Protein AF-A0A146LMA5-F1 (afdb_monomer_lite)

pLDDT: mean 70.15, std 22.91, range [33.09, 98.38]

Structure (mmCIF, N/CA/C/O backbone):
data_AF-A0A146LMA5-F1
#
_entry.id   AF-A0A146LMA5-F1
#
loop_
_atom_site.group_PDB
_atom_site.id
_atom_site.type_symbol
_atom_site.label_atom_id
_atom_site.label_alt_id
_atom_site.label_comp_id
_atom_site.label_asym_id
_atom_site.label_entity_id
_atom_site.label_seq_id
_atom_site.pdbx_PDB_ins_code
_atom_site.Cartn_x
_atom_site.Cartn_y
_atom_site.Cartn_z
_atom_site.occupancy
_atom_site.B_iso_or_equiv
_atom_site.auth_seq_id
_atom_site.auth_comp_id
_atom_site.auth_asym_id
_atom_site.auth_atom_id
_atom_site.pdbx_PDB_model_num
ATOM 1 N N . ILE A 1 1 ? -2.462 -5.795 5.693 1.00 95.38 1 ILE A N 1
ATOM 2 C CA . ILE A 1 1 ? -1.693 -5.457 4.467 1.00 95.38 1 ILE A CA 1
ATOM 3 C C . ILE A 1 1 ? -0.256 -5.106 4.846 1.00 95.38 1 ILE A C 1
ATOM 5 O O . ILE A 1 1 ? 0.656 -5.740 4.324 1.00 95.38 1 ILE A O 1
ATOM 9 N N . TYR A 1 2 ? -0.063 -4.186 5.798 1.00 96.75 2 TYR A N 1
ATOM 10 C CA . TYR A 1 2 ? 1.213 -3.943 6.482 1.00 96.75 2 TYR A CA 1
ATOM 11 C C . TYR A 1 2 ? 1.016 -3.966 7.992 1.00 96.75 2 TYR A C 1
ATOM 13 O O . TYR A 1 2 ? -0.061 -3.624 8.481 1.00 96.75 2 TYR A O 1
ATOM 21 N N . GLU A 1 3 ? 2.067 -4.330 8.711 1.00 95.31 3 GLU A N 1
ATOM 22 C CA . GLU A 1 3 ? 2.132 -4.243 10.163 1.00 95.31 3 GLU A CA 1
ATOM 23 C C . GLU A 1 3 ? 3.286 -3.319 10.550 1.00 95.31 3 GLU A C 1
ATOM 25 O O . GLU A 1 3 ? 4.387 -3.439 10.010 1.00 95.31 3 GLU A O 1
ATOM 30 N N . GLN A 1 4 ? 3.019 -2.400 11.478 1.00 94.00 4 GLN A N 1
ATOM 31 C CA . GLN A 1 4 ? 4.002 -1.427 11.943 1.00 94.00 4 GLN A CA 1
ATOM 32 C C . GLN A 1 4 ? 5.202 -2.139 12.577 1.00 94.00 4 GLN A C 1
ATOM 34 O O . GLN A 1 4 ? 5.040 -3.075 13.361 1.00 94.00 4 GLN A O 1
ATOM 39 N N . GLY A 1 5 ? 6.412 -1.697 12.233 1.00 91.88 5 GLY A N 1
ATOM 40 C CA . GLY A 1 5 ? 7.652 -2.250 12.775 1.00 91.88 5 GLY A CA 1
ATOM 41 C C . GLY A 1 5 ? 8.026 -3.631 12.231 1.00 91.88 5 GLY A C 1
ATOM 42 O O . GLY A 1 5 ? 9.053 -4.174 12.637 1.00 91.88 5 GLY A O 1
ATOM 43 N N . LYS A 1 6 ? 7.242 -4.208 11.305 1.00 94.19 6 LYS A N 1
ATOM 44 C CA . LYS A 1 6 ? 7.571 -5.496 10.686 1.00 94.19 6 LYS A CA 1
ATOM 45 C C . LYS A 1 6 ? 8.271 -5.315 9.337 1.00 94.19 6 LYS A C 1
ATOM 47 O O . LYS A 1 6 ? 7.746 -4.610 8.480 1.00 94.19 6 LYS A O 1
ATOM 52 N N . PRO A 1 7 ? 9.413 -5.981 9.104 1.00 92.56 7 PRO A N 1
ATOM 53 C CA . PRO A 1 7 ? 10.121 -5.907 7.832 1.00 92.56 7 PRO A CA 1
ATOM 54 C C . PRO A 1 7 ? 9.271 -6.413 6.658 1.00 92.56 7 PRO A C 1
ATOM 56 O O . PRO A 1 7 ? 8.645 -7.470 6.744 1.00 92.56 7 PRO A O 1
ATOM 59 N N . VAL A 1 8 ? 9.296 -5.683 5.542 1.00 92.88 8 VAL A N 1
ATOM 60 C CA . VAL A 1 8 ? 8.574 -6.004 4.303 1.00 92.88 8 VAL A CA 1
ATOM 61 C C . VAL A 1 8 ? 9.418 -5.713 3.059 1.00 92.88 8 VAL A C 1
ATOM 63 O O . VAL A 1 8 ? 10.261 -4.815 3.025 1.00 92.88 8 VAL A O 1
ATOM 66 N N . ASP A 1 9 ? 9.169 -6.482 2.001 1.00 91.81 9 ASP A N 1
ATOM 67 C CA . ASP A 1 9 ? 9.900 -6.439 0.730 1.00 91.81 9 ASP A CA 1
ATOM 68 C C . ASP A 1 9 ? 8.980 -6.191 -0.473 1.00 91.81 9 ASP A C 1
ATOM 70 O O . ASP A 1 9 ? 9.305 -6.562 -1.600 1.00 91.81 9 ASP A O 1
ATOM 74 N N . TYR A 1 10 ? 7.805 -5.607 -0.252 1.00 93.19 10 TYR A N 1
ATOM 75 C CA . TYR A 1 10 ? 6.794 -5.436 -1.285 1.00 93.19 10 TYR A CA 1
ATOM 76 C C . TYR A 1 10 ? 6.113 -4.073 -1.217 1.00 93.19 10 TYR A C 1
ATOM 78 O O . TYR A 1 10 ? 5.983 -3.475 -0.150 1.00 93.19 10 TYR A O 1
ATOM 86 N N . PHE A 1 11 ? 5.645 -3.637 -2.378 1.00 94.06 11 PHE A N 1
ATOM 87 C CA . PHE A 1 11 ? 4.770 -2.499 -2.615 1.00 94.06 11 PHE A CA 1
ATOM 88 C C . PHE A 1 11 ? 3.321 -2.971 -2.748 1.00 94.06 11 PHE A C 1
ATOM 90 O O . PHE A 1 11 ? 3.074 -4.086 -3.228 1.00 94.06 11 PHE A O 1
ATOM 97 N N . VAL A 1 12 ? 2.372 -2.123 -2.353 1.00 96.44 12 VAL A N 1
ATOM 98 C CA . VAL A 1 12 ? 0.937 -2.358 -2.542 1.00 96.44 12 VAL A CA 1
ATOM 99 C C . VAL A 1 12 ? 0.260 -1.132 -3.137 1.00 96.44 12 VAL A C 1
ATOM 101 O O . VAL A 1 12 ? 0.494 -0.022 -2.671 1.00 96.44 12 VAL A O 1
ATOM 104 N N . LEU A 1 13 ? -0.632 -1.361 -4.099 1.00 96.62 13 LEU A N 1
ATOM 105 C CA . LEU A 1 13 ? -1.594 -0.390 -4.619 1.00 96.62 13 LEU A CA 1
ATOM 106 C C . LEU A 1 13 ? -3.009 -0.918 -4.368 1.00 96.62 13 LEU A C 1
ATOM 108 O O . LEU A 1 13 ? -3.331 -2.035 -4.776 1.00 96.62 13 LEU A O 1
ATOM 112 N N . ILE A 1 14 ? -3.854 -0.130 -3.712 1.00 97.25 14 ILE A N 1
ATOM 113 C CA . ILE A 1 14 ? -5.266 -0.463 -3.509 1.00 97.25 14 ILE A CA 1
ATOM 114 C C . ILE A 1 14 ? -6.011 -0.259 -4.831 1.00 97.25 14 ILE A C 1
ATOM 116 O O . ILE A 1 14 ? -5.898 0.798 -5.443 1.00 97.25 14 ILE A O 1
ATOM 120 N N . LEU A 1 15 ? -6.761 -1.262 -5.285 1.00 96.56 15 LEU A N 1
ATOM 121 C CA . LEU A 1 15 ? -7.561 -1.207 -6.516 1.00 96.56 15 LEU A CA 1
ATOM 122 C C . LEU A 1 15 ? -9.049 -1.015 -6.208 1.00 96.56 15 LEU A C 1
ATOM 124 O O . LEU A 1 15 ? -9.736 -0.297 -6.924 1.00 96.56 15 LEU A O 1
ATOM 128 N N . GLU A 1 16 ? -9.529 -1.618 -5.121 1.00 97.56 16 GLU A N 1
ATOM 129 C CA . GLU A 1 16 ? -10.915 -1.528 -4.663 1.00 97.56 16 GLU A CA 1
ATOM 130 C C . GLU A 1 16 ? -10.979 -1.653 -3.134 1.00 97.56 16 GLU A C 1
ATOM 132 O O . GLU A 1 16 ? -10.105 -2.270 -2.522 1.00 97.56 16 GLU A O 1
ATOM 137 N N . GLY A 1 17 ? -12.025 -1.099 -2.518 1.00 97.62 17 GLY A N 1
ATOM 138 C CA . GLY A 1 17 ? -12.261 -1.167 -1.075 1.00 97.62 17 GLY A CA 1
ATOM 139 C C . GLY A 1 17 ? -11.630 -0.026 -0.273 1.00 97.62 17 GLY A C 1
ATOM 140 O O . GLY A 1 17 ? -11.145 0.964 -0.825 1.00 97.62 17 GLY A O 1
ATOM 141 N N . ARG A 1 18 ? -11.678 -0.155 1.057 1.00 97.94 18 ARG A N 1
ATOM 142 C CA . ARG A 1 18 ? -11.172 0.826 2.031 1.00 97.94 18 ARG A CA 1
ATOM 143 C C . ARG A 1 18 ? -10.186 0.187 2.999 1.00 97.94 18 ARG A C 1
ATOM 145 O O . ARG A 1 18 ? -10.378 -0.940 3.468 1.00 97.94 18 ARG A O 1
ATOM 152 N N . VAL A 1 19 ? -9.142 0.936 3.330 1.00 98.38 19 VAL A N 1
ATOM 153 C CA . VAL A 1 19 ? -8.101 0.549 4.283 1.00 98.38 19 VAL A CA 1
ATOM 154 C C . VAL A 1 19 ? -7.943 1.610 5.366 1.00 98.38 19 VAL A C 1
ATOM 156 O O . VAL A 1 19 ? -8.121 2.796 5.120 1.00 98.38 19 VAL A O 1
ATOM 159 N N . GLU A 1 20 ? -7.580 1.178 6.564 1.00 98.25 20 GLU A N 1
ATOM 160 C CA . GLU A 1 20 ? -7.188 2.028 7.682 1.00 98.25 20 GLU A CA 1
ATOM 161 C C . GLU A 1 20 ? -5.663 1.991 7.795 1.00 98.25 20 GLU A C 1
ATOM 163 O O . GLU A 1 20 ? -5.052 0.915 7.814 1.00 98.25 20 GLU A O 1
ATOM 168 N N . VAL A 1 21 ? -5.061 3.170 7.864 1.00 97.38 21 VAL A N 1
ATOM 169 C CA . VAL A 1 21 ? -3.632 3.396 8.038 1.00 97.38 21 VAL A CA 1
ATOM 170 C C . VAL A 1 21 ? -3.408 3.928 9.444 1.00 97.38 21 VAL A C 1
ATOM 172 O O . VAL A 1 21 ? -3.986 4.946 9.814 1.00 97.38 21 VAL A O 1
ATOM 175 N N . THR A 1 22 ? -2.554 3.258 10.213 1.00 96.62 22 THR A N 1
ATOM 176 C CA . THR A 1 22 ? -2.167 3.688 11.563 1.00 96.62 22 THR A CA 1
ATOM 177 C C . THR A 1 22 ? -0.711 4.125 11.545 1.00 96.62 22 THR A C 1
ATOM 179 O O . THR A 1 22 ? 0.133 3.328 11.142 1.00 96.62 22 THR A O 1
ATOM 182 N N . VAL A 1 23 ? -0.394 5.345 11.984 1.00 93.00 23 VAL A N 1
ATOM 183 C CA . VAL A 1 23 ? 0.964 5.916 11.904 1.00 93.00 23 VAL A CA 1
ATOM 184 C C . VAL A 1 23 ? 1.469 6.367 13.276 1.00 93.00 23 VAL A C 1
ATOM 186 O O . VAL A 1 23 ? 0.723 6.935 14.078 1.00 93.00 23 VAL A O 1
ATOM 189 N N . GLY A 1 24 ? 2.768 6.164 13.518 1.00 83.56 24 GLY A N 1
ATOM 190 C CA . GLY A 1 24 ? 3.483 6.731 14.661 1.00 83.56 24 GLY A CA 1
ATOM 191 C C . GLY A 1 24 ? 3.142 6.096 16.013 1.00 83.56 24 GLY A C 1
ATOM 192 O O . GLY A 1 24 ? 2.438 5.092 16.099 1.00 83.56 24 GLY A O 1
ATOM 193 N N . ARG A 1 25 ? 3.682 6.683 17.091 1.00 83.50 25 ARG A N 1
ATOM 194 C CA . ARG A 1 25 ? 3.496 6.208 18.479 1.00 83.50 25 ARG A CA 1
ATOM 195 C C . ARG A 1 25 ? 2.122 6.543 19.059 1.00 83.50 25 ARG A C 1
ATOM 197 O O . ARG A 1 25 ? 1.658 5.860 19.963 1.00 83.50 25 ARG A O 1
ATOM 204 N N . GLU A 1 26 ? 1.475 7.576 18.530 1.00 90.56 26 GLU A N 1
ATOM 205 C CA . GLU A 1 26 ? 0.156 8.041 18.977 1.00 90.56 26 GLU A CA 1
ATOM 206 C C . GLU A 1 26 ? -0.997 7.259 18.335 1.00 90.56 26 GLU A C 1
ATOM 208 O O . GLU A 1 26 ? -2.158 7.528 18.624 1.00 90.56 26 GLU A O 1
ATOM 213 N N . ASN A 1 27 ? -0.690 6.264 17.493 1.00 88.25 27 ASN A N 1
ATOM 214 C CA . ASN A 1 27 ? -1.675 5.465 16.767 1.00 88.25 27 ASN A CA 1
ATOM 215 C C . ASN A 1 27 ? -2.669 6.336 15.984 1.00 88.25 27 ASN A C 1
ATOM 217 O O . ASN A 1 27 ? -3.876 6.096 16.030 1.00 88.25 27 ASN A O 1
ATOM 221 N N . LEU A 1 28 ? -2.168 7.347 15.264 1.00 93.06 28 LEU A N 1
ATOM 222 C CA . LEU A 1 28 ? -3.009 8.196 14.423 1.00 93.06 28 LEU A CA 1
ATOM 223 C C . LEU A 1 28 ? -3.596 7.358 13.292 1.00 93.06 28 LEU A C 1
ATOM 225 O O . LEU A 1 28 ? -2.845 6.726 12.547 1.00 93.06 28 LEU A O 1
ATOM 229 N N . LYS A 1 29 ? -4.926 7.346 13.181 1.00 95.69 29 LYS A N 1
ATOM 230 C CA . LYS A 1 29 ? -5.661 6.524 12.219 1.00 95.69 29 LYS A CA 1
ATOM 231 C C . LYS A 1 29 ? -6.265 7.373 11.118 1.00 95.69 29 LYS A C 1
ATOM 233 O O . LYS A 1 29 ? -6.966 8.344 11.391 1.00 95.69 29 LYS A O 1
ATOM 238 N N . PHE A 1 30 ? -6.043 6.948 9.885 1.00 95.50 30 PHE A N 1
ATOM 239 C CA . PHE A 1 30 ? -6.591 7.567 8.688 1.00 95.50 30 PHE A CA 1
ATOM 240 C C . PHE A 1 30 ? -7.205 6.493 7.806 1.00 95.50 30 PHE A C 1
ATOM 242 O O . PHE A 1 30 ? -6.664 5.397 7.689 1.00 95.50 30 PHE A O 1
ATOM 249 N N . GLU A 1 31 ? -8.318 6.801 7.158 1.00 96.56 31 GLU A N 1
ATOM 250 C CA . GLU A 1 31 ? 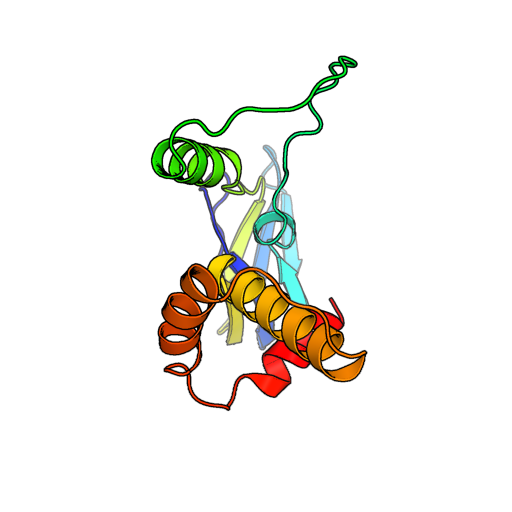-8.890 5.915 6.152 1.00 96.56 31 GLU A CA 1
ATOM 251 C C . GLU A 1 31 ? -8.372 6.292 4.760 1.00 96.56 31 GLU A C 1
ATOM 253 O O . GLU A 1 31 ? -8.106 7.456 4.460 1.00 96.56 31 GLU A O 1
ATOM 258 N N . SER A 1 32 ? -8.199 5.300 3.897 1.00 95.19 32 SER A N 1
ATOM 259 C CA . SER A 1 32 ? -7.737 5.449 2.522 1.00 95.19 32 SER A CA 1
ATOM 260 C C . SER A 1 32 ? -8.521 4.521 1.599 1.00 95.19 32 SER A C 1
ATOM 262 O O . SER A 1 32 ? -8.955 3.441 1.998 1.00 95.19 32 SER A O 1
ATOM 264 N N . GLY A 1 33 ? -8.734 4.967 0.362 1.00 94.62 33 GLY A N 1
ATOM 265 C CA . GLY A 1 33 ? -9.548 4.272 -0.636 1.00 94.62 33 GLY A CA 1
ATOM 266 C C . GLY A 1 33 ? -8.736 3.749 -1.826 1.00 94.62 33 GLY A C 1
ATOM 267 O O . GLY A 1 33 ? -7.509 3.632 -1.740 1.00 94.62 33 GLY A O 1
ATOM 268 N N . PRO A 1 34 ? -9.405 3.454 -2.951 1.00 96.25 34 PRO A N 1
ATOM 269 C CA . PRO A 1 34 ? -8.764 3.015 -4.187 1.00 96.25 34 PRO A CA 1
ATOM 270 C C . PRO A 1 34 ? -7.683 3.981 -4.687 1.00 96.25 34 PRO A C 1
ATOM 272 O O . PRO A 1 34 ? -7.753 5.186 -4.458 1.00 96.25 34 PRO A O 1
ATOM 275 N N . PHE A 1 35 ? -6.692 3.433 -5.388 1.00 94.06 35 PHE A N 1
ATOM 276 C CA . PHE A 1 35 ? -5.513 4.110 -5.940 1.00 94.06 35 PHE A CA 1
ATOM 277 C C . PHE A 1 35 ? -4.546 4.720 -4.914 1.00 94.06 35 PHE A C 1
ATOM 279 O O . PHE A 1 35 ? -3.601 5.415 -5.286 1.00 94.06 35 PHE A O 1
ATOM 286 N N . THR A 1 36 ? -4.717 4.409 -3.629 1.00 94.62 36 THR A N 1
ATOM 287 C CA . THR A 1 36 ? -3.703 4.690 -2.606 1.00 94.62 36 THR A CA 1
ATOM 288 C C . THR A 1 36 ? -2.626 3.609 -2.603 1.00 94.62 36 THR A C 1
ATOM 290 O O . THR A 1 36 ? -2.910 2.430 -2.832 1.00 94.62 36 THR A O 1
ATOM 293 N N . TYR A 1 37 ? -1.371 4.001 -2.373 1.00 95.44 37 TYR A N 1
ATOM 294 C CA . TYR A 1 37 ? -0.231 3.090 -2.432 1.00 95.44 37 TYR A CA 1
ATOM 295 C C . TYR A 1 37 ? 0.667 3.173 -1.200 1.00 95.44 37 TYR A C 1
ATOM 297 O O . TYR A 1 37 ? 0.746 4.194 -0.522 1.00 95.44 37 TYR A O 1
ATOM 305 N N . PHE A 1 38 ? 1.377 2.078 -0.936 1.00 95.50 38 PHE A N 1
ATOM 306 C CA . PHE A 1 38 ? 2.215 1.893 0.245 1.00 95.50 38 PHE A CA 1
ATOM 307 C C . PHE A 1 38 ? 3.491 1.120 -0.103 1.00 95.50 38 PHE A C 1
ATOM 309 O O . PHE A 1 38 ? 3.531 0.337 -1.053 1.00 95.50 38 PHE A O 1
ATOM 316 N N . GLY A 1 39 ? 4.539 1.310 0.700 1.00 92.62 39 GLY A N 1
ATOM 317 C CA . GLY A 1 39 ? 5.775 0.534 0.589 1.00 92.62 39 GLY A CA 1
ATOM 318 C C . GLY A 1 39 ? 6.632 0.839 -0.643 1.00 92.62 39 GLY A C 1
ATOM 319 O O . GLY A 1 39 ? 7.366 -0.037 -1.087 1.00 92.62 39 GLY A O 1
ATOM 320 N N . SER A 1 40 ? 6.593 2.057 -1.198 1.00 89.75 40 SER A N 1
ATOM 321 C CA . SER A 1 40 ? 7.483 2.457 -2.308 1.00 89.75 40 SER A CA 1
ATOM 322 C C . SER A 1 40 ? 8.966 2.291 -1.951 1.00 89.75 40 SER A C 1
ATOM 324 O O . SER A 1 40 ? 9.744 1.744 -2.729 1.00 89.75 40 SER A O 1
ATOM 326 N N . GLN A 1 41 ? 9.339 2.645 -0.718 1.00 88.00 41 GLN A N 1
ATOM 327 C CA . GLN A 1 41 ? 10.682 2.439 -0.165 1.00 88.00 41 GLN A CA 1
ATOM 328 C C . GLN A 1 41 ? 11.078 0.956 -0.087 1.00 88.00 41 GLN A C 1
ATOM 330 O O . GLN A 1 41 ? 12.263 0.634 -0.071 1.00 88.00 41 GLN A O 1
ATOM 335 N N . ALA A 1 42 ? 10.109 0.034 -0.102 1.00 89.19 42 ALA A N 1
ATOM 336 C CA . ALA A 1 42 ? 10.393 -1.389 -0.196 1.00 89.19 42 ALA A CA 1
ATOM 337 C C . ALA A 1 42 ? 10.910 -1.792 -1.583 1.00 89.19 42 ALA A C 1
ATOM 339 O O . ALA A 1 42 ? 11.491 -2.865 -1.696 1.00 89.19 42 ALA A O 1
ATOM 340 N N . LEU A 1 43 ? 10.745 -0.983 -2.631 1.00 84.31 43 LEU A N 1
ATOM 341 C CA . LEU A 1 43 ? 11.264 -1.275 -3.973 1.00 84.31 43 LEU A CA 1
ATOM 342 C C . LEU A 1 43 ? 12.660 -0.683 -4.209 1.00 84.31 43 LEU A C 1
ATOM 344 O O . LEU A 1 43 ? 13.450 -1.254 -4.966 1.00 84.31 43 LEU A O 1
ATOM 348 N N . SER A 1 44 ? 12.977 0.423 -3.537 1.00 72.44 44 SER A N 1
ATOM 349 C CA . SER A 1 44 ? 14.264 1.109 -3.626 1.00 72.44 44 SER A CA 1
ATOM 350 C C . SER A 1 44 ? 15.370 0.316 -2.927 1.00 72.44 44 SER A C 1
ATOM 352 O O . SER A 1 44 ? 15.237 -0.101 -1.778 1.00 72.44 44 SER A O 1
ATOM 354 N N . GLN A 1 45 ? 16.503 0.125 -3.604 1.00 60.50 45 GLN A N 1
ATOM 355 C CA . GLN A 1 45 ? 17.740 -0.234 -2.920 1.00 60.50 45 GLN A CA 1
ATOM 356 C C . GLN A 1 45 ? 18.298 1.046 -2.301 1.00 60.50 45 GLN A C 1
ATOM 358 O O . GLN A 1 45 ? 18.919 1.840 -3.003 1.00 60.50 45 GLN A O 1
ATOM 363 N N . ASN A 1 46 ? 18.091 1.253 -1.001 1.00 51.56 46 ASN A N 1
ATOM 364 C CA . ASN A 1 46 ? 18.904 2.213 -0.263 1.00 51.56 46 ASN A CA 1
ATOM 365 C C . ASN A 1 46 ? 20.314 1.616 -0.149 1.00 51.56 46 ASN A C 1
ATOM 367 O O . ASN A 1 46 ? 20.672 1.006 0.856 1.00 51.56 46 ASN A O 1
ATOM 371 N N . VAL A 1 47 ? 21.106 1.738 -1.216 1.00 45.53 47 VAL A N 1
ATOM 372 C CA . VAL A 1 47 ? 22.562 1.695 -1.094 1.00 45.53 47 VAL A CA 1
ATOM 373 C C . VAL A 1 47 ? 22.882 2.889 -0.212 1.00 45.53 47 VAL A C 1
ATOM 375 O O . VAL A 1 47 ? 22.622 4.024 -0.605 1.00 45.53 47 VAL A O 1
ATOM 378 N N . GLY A 1 48 ? 23.287 2.619 1.027 1.00 39.78 48 GLY A N 1
ATOM 379 C CA . GLY A 1 48 ? 23.490 3.649 2.030 1.00 39.78 48 GLY A CA 1
ATOM 380 C C . GLY A 1 48 ? 24.326 4.786 1.461 1.00 39.78 48 GLY A C 1
ATOM 381 O O . GLY A 1 48 ? 25.472 4.581 1.066 1.00 39.78 48 GLY A O 1
ATOM 382 N N . VAL A 1 49 ? 23.754 5.988 1.463 1.00 38.00 49 VAL A N 1
ATOM 383 C CA . VAL A 1 49 ? 24.531 7.219 1.552 1.00 38.00 49 VAL A CA 1
ATOM 384 C C . VAL A 1 49 ? 25.145 7.196 2.950 1.00 38.00 49 VAL A C 1
ATOM 386 O O . VAL A 1 49 ? 24.619 7.770 3.896 1.00 38.00 49 VAL A O 1
ATOM 389 N N . ALA A 1 50 ? 26.201 6.402 3.114 1.00 37.34 50 ALA A N 1
ATOM 390 C CA . ALA A 1 50 ? 27.145 6.622 4.184 1.00 37.34 50 ALA A CA 1
ATOM 391 C C . ALA A 1 50 ? 27.947 7.842 3.745 1.00 37.34 50 ALA A C 1
ATOM 393 O O . ALA A 1 50 ? 28.681 7.795 2.759 1.00 37.34 50 ALA A O 1
ATOM 394 N N . GLU A 1 51 ? 27.750 8.952 4.444 1.00 37.25 51 GLU A N 1
ATOM 395 C CA . GLU A 1 51 ? 28.671 10.075 4.418 1.00 37.25 51 GLU A CA 1
ATOM 396 C C . GLU A 1 51 ? 30.065 9.555 4.801 1.00 37.25 51 GLU A C 1
ATOM 398 O O . GLU A 1 51 ? 30.389 9.351 5.968 1.00 37.25 51 GLU A O 1
ATOM 403 N N . SER A 1 52 ? 30.897 9.257 3.810 1.00 34.81 52 SER A N 1
ATOM 404 C CA . SER A 1 52 ? 32.339 9.112 3.985 1.00 34.81 52 SER A CA 1
ATOM 405 C C . SER A 1 52 ? 33.017 9.452 2.660 1.00 34.81 52 SER A C 1
ATOM 407 O O . SER A 1 52 ? 32.890 8.702 1.691 1.00 34.81 52 SER A O 1
ATOM 409 N N . PRO A 1 53 ? 33.705 10.604 2.575 1.00 42.69 53 PRO A N 1
ATOM 410 C CA . PRO A 1 53 ? 34.384 11.027 1.368 1.00 42.69 53 PRO A CA 1
ATOM 411 C C . PRO A 1 53 ? 35.751 10.348 1.311 1.00 42.69 53 PRO A C 1
ATOM 413 O O . PRO A 1 53 ? 36.745 10.927 1.728 1.00 42.69 53 PRO A O 1
ATOM 416 N N . THR A 1 54 ? 35.830 9.129 0.786 1.00 37.19 54 THR A N 1
ATOM 417 C CA . THR A 1 54 ? 37.119 8.565 0.365 1.00 37.19 54 THR A CA 1
ATOM 418 C C . THR A 1 54 ? 36.952 7.709 -0.883 1.00 37.19 54 THR A C 1
ATOM 420 O O . THR A 1 54 ? 36.447 6.593 -0.838 1.00 37.19 54 THR A O 1
ATOM 423 N N . THR A 1 55 ? 37.360 8.298 -2.004 1.00 44.72 55 THR A N 1
ATOM 424 C CA . THR A 1 55 ? 38.186 7.721 -3.071 1.00 44.72 55 THR A CA 1
ATOM 425 C C . THR A 1 55 ? 38.474 6.218 -2.982 1.00 44.72 55 THR A C 1
ATOM 427 O O . THR A 1 55 ? 39.088 5.766 -2.021 1.00 44.72 55 THR A O 1
ATOM 430 N N . GLY A 1 56 ? 38.207 5.483 -4.066 1.00 33.09 56 GLY A N 1
ATOM 431 C CA . GLY A 1 56 ? 38.994 4.289 -4.389 1.00 33.09 56 GLY A CA 1
ATOM 432 C C . GLY A 1 56 ? 38.197 3.033 -4.728 1.00 33.09 56 GLY A C 1
ATOM 433 O O . GLY A 1 56 ? 37.463 2.476 -3.926 1.00 33.09 56 GLY A O 1
ATOM 434 N N . SER A 1 57 ? 38.418 2.581 -5.954 1.00 50.22 57 SER A N 1
ATOM 435 C CA . SER A 1 57 ? 38.307 1.215 -6.462 1.00 50.22 57 SER A CA 1
ATOM 436 C C . SER A 1 57 ? 38.439 0.048 -5.453 1.00 50.22 57 SER A C 1
ATOM 438 O O . SER A 1 57 ? 39.507 -0.111 -4.868 1.00 50.22 57 SER A O 1
ATOM 440 N N . GLN A 1 58 ? 37.450 -0.868 -5.506 1.00 49.47 58 GLN A N 1
ATOM 441 C CA . GLN A 1 58 ? 37.559 -2.348 -5.361 1.00 49.47 58 GLN A CA 1
ATOM 442 C C . GLN A 1 58 ? 37.815 -2.897 -3.920 1.00 49.47 58 GLN A C 1
ATOM 444 O O . GLN A 1 58 ? 38.321 -2.142 -3.099 1.00 49.47 58 GLN A O 1
ATOM 449 N N . PRO A 1 59 ? 37.477 -4.171 -3.555 1.00 48.56 59 PRO A N 1
ATOM 450 C CA . PRO A 1 59 ? 37.502 -5.367 -4.406 1.00 48.56 59 PRO A CA 1
ATOM 451 C C . PRO A 1 59 ? 36.361 -6.401 -4.285 1.00 48.56 59 PRO A C 1
ATOM 453 O O . PRO A 1 59 ? 35.590 -6.478 -3.331 1.00 48.56 59 PRO A O 1
ATOM 456 N N . LEU A 1 60 ? 36.350 -7.250 -5.314 1.00 49.59 60 LEU A N 1
ATOM 457 C CA . LEU A 1 60 ? 35.727 -8.563 -5.463 1.00 49.59 60 LEU A CA 1
ATOM 458 C C . LEU A 1 60 ? 35.921 -9.456 -4.218 1.00 49.59 60 LEU A C 1
ATOM 460 O O . LEU A 1 60 ? 36.844 -10.261 -4.145 1.00 49.59 60 LEU A O 1
ATOM 464 N N . GLY A 1 61 ? 35.039 -9.313 -3.230 1.00 35.75 61 GLY A N 1
ATOM 465 C CA . GLY A 1 61 ? 34.977 -10.159 -2.042 1.00 35.75 61 GLY A CA 1
ATOM 466 C C . GLY A 1 61 ? 33.590 -10.772 -1.904 1.00 35.75 61 GLY A C 1
ATOM 467 O O . GLY A 1 61 ? 32.646 -10.075 -1.552 1.00 35.75 61 GLY A O 1
ATOM 468 N N . SER A 1 62 ? 33.480 -12.076 -2.180 1.00 39.88 62 SER A N 1
ATOM 469 C CA . SER A 1 62 ? 32.333 -12.927 -1.832 1.00 39.88 62 SER A CA 1
ATOM 470 C C . SER A 1 62 ? 30.967 -12.338 -2.232 1.00 39.88 62 SER A C 1
ATOM 472 O O . SER A 1 62 ? 30.210 -11.811 -1.417 1.00 39.88 62 SER A O 1
ATOM 474 N N . LEU A 1 63 ? 30.600 -12.497 -3.509 1.00 45.59 63 LEU A N 1
ATOM 475 C CA . LEU A 1 63 ? 29.279 -12.116 -4.034 1.00 45.59 63 LEU A CA 1
ATOM 476 C C . LEU A 1 63 ? 28.107 -12.701 -3.218 1.00 45.59 63 LEU A C 1
ATOM 478 O O . LEU A 1 63 ? 27.013 -12.147 -3.245 1.00 45.59 63 LEU A O 1
ATOM 482 N N . GLN A 1 64 ? 28.319 -13.780 -2.456 1.00 48.03 64 GLN A N 1
ATOM 483 C CA . GLN A 1 64 ? 27.322 -14.345 -1.543 1.00 48.03 64 GLN A CA 1
ATOM 484 C C . GLN A 1 64 ? 27.160 -13.553 -0.236 1.00 48.03 64 GLN A C 1
ATOM 486 O O . GLN A 1 64 ? 26.023 -13.344 0.191 1.00 48.03 64 GLN A O 1
ATOM 491 N N . SER A 1 65 ? 28.246 -13.076 0.386 1.00 39.75 65 SER A N 1
ATOM 492 C CA . SER A 1 65 ? 28.158 -12.316 1.646 1.00 39.75 65 SER A CA 1
ATOM 493 C C . SER A 1 65 ? 27.592 -10.918 1.421 1.00 39.75 65 SER A C 1
ATOM 495 O O . SER A 1 65 ? 26.709 -10.503 2.168 1.00 39.75 65 SER A O 1
ATOM 497 N N . VAL A 1 66 ? 27.987 -10.231 0.342 1.00 48.84 66 VAL A N 1
ATOM 498 C CA . VAL A 1 66 ? 27.369 -8.945 -0.018 1.00 48.84 66 VAL A CA 1
ATOM 499 C C . VAL A 1 66 ? 25.900 -9.102 -0.412 1.00 48.84 66 VAL A C 1
ATOM 501 O O . VAL A 1 66 ? 25.115 -8.210 -0.116 1.00 48.84 66 VAL A O 1
ATOM 504 N N . ASN A 1 67 ? 25.472 -10.225 -1.002 1.00 52.22 67 ASN A N 1
ATOM 505 C CA . ASN A 1 67 ? 24.060 -10.456 -1.350 1.00 52.22 67 ASN A CA 1
ATOM 506 C C . ASN A 1 67 ? 23.172 -10.609 -0.105 1.00 52.22 67 ASN A C 1
ATOM 508 O O . ASN A 1 67 ? 22.061 -10.078 -0.079 1.00 52.22 67 ASN A O 1
ATOM 512 N N . LEU A 1 68 ? 23.662 -11.294 0.935 1.00 50.16 68 LEU A N 1
ATOM 513 C CA . LEU A 1 68 ? 22.924 -11.473 2.186 1.00 50.16 68 LEU A CA 1
ATOM 514 C C . LEU A 1 68 ? 22.916 -10.192 3.029 1.00 50.16 68 LEU A C 1
ATOM 516 O O . LEU A 1 68 ? 21.852 -9.779 3.485 1.00 50.16 68 LEU A O 1
ATOM 520 N N . ASP A 1 69 ? 24.060 -9.514 3.149 1.00 45.81 69 ASP A N 1
ATOM 521 C CA . ASP A 1 69 ? 24.169 -8.247 3.883 1.00 45.81 69 ASP A CA 1
ATOM 522 C C . ASP A 1 69 ? 23.342 -7.139 3.204 1.00 45.81 69 ASP A C 1
ATOM 524 O O . ASP A 1 69 ? 22.621 -6.392 3.864 1.00 45.81 69 ASP A O 1
ATOM 528 N N . SER A 1 70 ? 23.314 -7.115 1.865 1.00 51.28 70 SER A N 1
ATOM 529 C CA . SER A 1 70 ? 22.439 -6.223 1.090 1.00 51.28 70 SER A CA 1
ATOM 530 C C . SER A 1 70 ? 20.959 -6.566 1.252 1.00 51.28 70 SER A C 1
ATOM 532 O O . SER A 1 70 ? 20.130 -5.663 1.292 1.00 51.28 70 SER A O 1
ATOM 534 N N . LYS A 1 71 ? 20.587 -7.850 1.365 1.00 52.84 71 LYS A N 1
ATOM 535 C CA . LYS A 1 71 ? 19.198 -8.259 1.645 1.00 52.84 71 LYS A CA 1
ATOM 536 C C . LYS A 1 71 ? 18.753 -7.837 3.044 1.00 52.84 71 LYS A C 1
ATOM 538 O O . LYS A 1 71 ? 17.635 -7.347 3.190 1.00 52.84 71 LYS A O 1
ATOM 543 N N . ILE A 1 72 ? 19.620 -7.981 4.047 1.00 52.03 72 ILE A N 1
ATOM 544 C CA . ILE A 1 72 ? 19.332 -7.601 5.436 1.00 52.03 72 ILE A CA 1
ATOM 545 C C . ILE A 1 72 ? 19.235 -6.073 5.565 1.00 52.03 72 ILE A C 1
ATOM 547 O O . ILE A 1 72 ? 18.249 -5.577 6.103 1.00 52.03 72 ILE A O 1
ATOM 551 N N . ARG A 1 73 ? 20.178 -5.313 4.990 1.00 55.25 73 ARG A N 1
ATOM 552 C CA . ARG A 1 73 ? 20.170 -3.836 5.035 1.00 55.25 73 ARG A CA 1
ATOM 553 C C . ARG A 1 73 ? 19.086 -3.190 4.181 1.00 55.25 73 ARG A C 1
ATOM 555 O O . ARG A 1 73 ? 18.665 -2.078 4.474 1.00 55.25 73 ARG A O 1
ATOM 562 N N . ALA A 1 74 ? 18.632 -3.859 3.125 1.00 61.97 74 ALA A N 1
ATOM 563 C CA . ALA A 1 74 ? 17.620 -3.292 2.248 1.00 61.97 74 ALA A CA 1
ATOM 564 C C . ALA A 1 74 ? 16.193 -3.524 2.752 1.00 61.97 74 ALA A C 1
ATOM 566 O O . ALA A 1 74 ? 15.269 -3.027 2.123 1.00 61.97 74 ALA A O 1
ATOM 567 N N . THR A 1 75 ? 15.939 -4.325 3.789 1.00 78.69 75 THR A N 1
ATOM 568 C CA . THR A 1 75 ? 14.551 -4.662 4.146 1.00 78.69 75 THR A CA 1
ATOM 569 C C . THR A 1 75 ? 13.845 -3.458 4.773 1.00 78.69 75 THR A C 1
ATOM 571 O O . THR A 1 75 ? 14.269 -2.947 5.803 1.00 78.69 75 THR A O 1
ATOM 574 N N . PHE A 1 76 ? 12.784 -2.977 4.117 1.00 89.62 76 PHE A N 1
ATOM 575 C CA . PHE A 1 76 ? 12.045 -1.795 4.555 1.00 89.62 76 PHE A CA 1
ATOM 576 C C . PHE A 1 76 ? 11.213 -2.150 5.787 1.00 89.62 76 PHE A C 1
ATOM 578 O O . PHE A 1 76 ? 10.519 -3.164 5.790 1.00 89.62 76 PHE A O 1
ATOM 585 N N . VAL A 1 77 ? 11.280 -1.323 6.828 1.00 92.81 77 VAL A N 1
ATOM 586 C CA . VAL A 1 77 ? 10.457 -1.467 8.032 1.00 92.81 77 VAL A CA 1
ATOM 587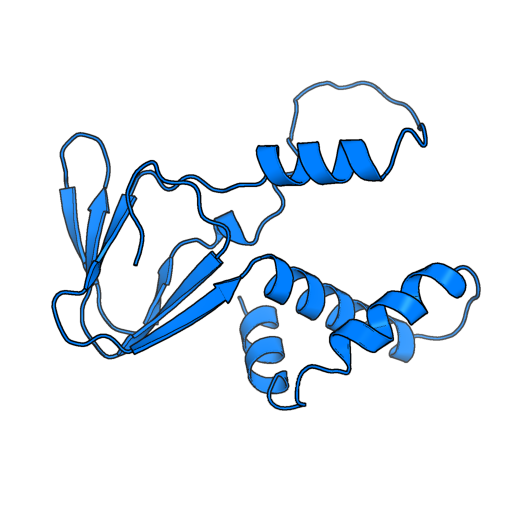 C C . VAL A 1 77 ? 9.535 -0.246 8.104 1.00 92.81 77 VAL A C 1
ATOM 589 O O . VAL A 1 77 ? 10.024 0.843 8.397 1.00 92.81 77 VAL A O 1
ATOM 592 N N . PRO A 1 78 ? 8.231 -0.383 7.805 1.00 92.81 78 PRO A N 1
ATOM 593 C CA . PRO A 1 78 ? 7.296 0.725 7.873 1.00 92.81 78 PRO A CA 1
A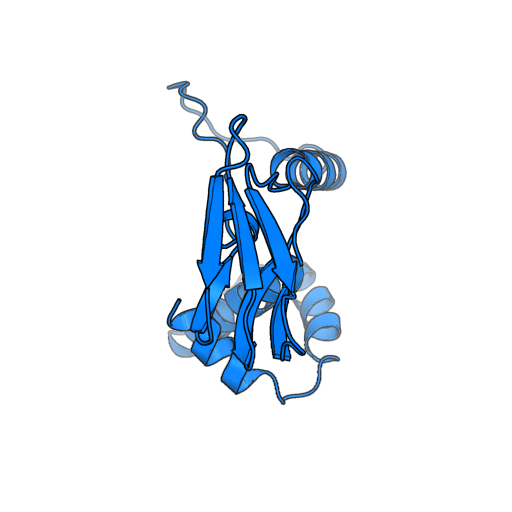TOM 594 C C . PRO A 1 78 ? 7.050 1.134 9.326 1.00 92.81 78 PRO A C 1
ATOM 596 O O . PRO A 1 78 ? 6.853 0.300 10.213 1.00 92.81 78 PRO A O 1
ATOM 599 N N . ASP A 1 79 ? 6.978 2.438 9.549 1.00 92.19 79 ASP A N 1
ATOM 600 C CA . ASP A 1 79 ? 6.526 3.077 10.787 1.00 92.19 79 ASP A CA 1
ATOM 601 C C . ASP A 1 79 ? 4.994 3.246 10.842 1.00 92.19 79 ASP A C 1
ATOM 603 O O . ASP A 1 79 ? 4.459 3.883 11.755 1.00 92.19 79 ASP A O 1
ATOM 607 N N . TYR A 1 80 ? 4.283 2.609 9.909 1.00 95.75 80 TYR A N 1
ATOM 608 C CA . TYR A 1 80 ? 2.829 2.566 9.815 1.00 95.75 80 TYR A CA 1
ATOM 609 C C . TYR A 1 80 ? 2.294 1.139 9.619 1.00 95.75 80 TYR A C 1
ATOM 611 O O . TYR A 1 80 ? 2.969 0.253 9.092 1.00 95.75 80 TYR A O 1
ATOM 619 N N . GLY A 1 81 ? 1.047 0.915 10.028 1.00 96.75 81 GLY A N 1
ATOM 620 C CA . GLY A 1 81 ? 0.265 -0.283 9.729 1.00 96.75 81 GLY A CA 1
ATOM 621 C C . GLY A 1 81 ? -0.817 0.012 8.693 1.00 96.75 81 GLY A C 1
ATOM 622 O O . GLY A 1 81 ? -1.323 1.127 8.637 1.00 96.75 81 GLY A O 1
ATOM 623 N N . VAL A 1 82 ? -1.191 -0.987 7.890 1.00 98.00 82 VAL A N 1
ATOM 624 C CA . VAL A 1 82 ? -2.293 -0.881 6.915 1.00 98.00 82 VAL A CA 1
ATOM 625 C C . VAL A 1 82 ? -3.190 -2.105 7.030 1.00 98.00 82 VAL A C 1
ATOM 627 O O . VAL A 1 82 ? -2.752 -3.241 6.787 1.00 98.00 82 VAL A O 1
ATOM 630 N N . ARG A 1 83 ? -4.460 -1.883 7.359 1.00 97.69 83 ARG A N 1
ATOM 631 C CA . ARG A 1 83 ? -5.464 -2.922 7.611 1.00 97.69 83 ARG A CA 1
ATOM 632 C C . ARG A 1 83 ? -6.688 -2.709 6.722 1.00 97.69 83 ARG A C 1
ATOM 634 O O . ARG A 1 83 ? -7.094 -1.578 6.504 1.00 97.69 83 ARG A O 1
ATOM 641 N N . ALA A 1 84 ? -7.274 -3.788 6.212 1.00 97.50 84 ALA A N 1
ATOM 642 C CA . ALA A 1 84 ? -8.521 -3.703 5.456 1.00 97.50 84 ALA A CA 1
ATOM 643 C C . ALA A 1 84 ? -9.694 -3.361 6.392 1.00 97.50 84 ALA A C 1
ATOM 645 O O . ALA A 1 84 ? -9.789 -3.920 7.488 1.00 97.50 84 ALA A O 1
ATOM 646 N N . VAL A 1 85 ? -10.552 -2.436 5.962 1.00 96.88 85 VAL A N 1
ATOM 647 C CA . VAL A 1 85 ? -11.804 -2.069 6.650 1.00 96.88 85 VAL A CA 1
ATOM 648 C C . VAL A 1 85 ? -12.991 -2.756 5.980 1.00 96.88 85 VAL A C 1
ATOM 650 O O . VAL A 1 85 ? -13.903 -3.216 6.661 1.00 96.88 85 VAL A O 1
ATOM 653 N N . THR A 1 86 ? -12.949 -2.867 4.652 1.00 97.44 86 THR A N 1
ATOM 654 C CA . THR A 1 86 ? -13.913 -3.610 3.828 1.00 97.44 86 THR A CA 1
ATOM 655 C C . THR A 1 86 ? -13.235 -4.811 3.169 1.00 97.44 86 THR A C 1
ATOM 657 O O . THR A 1 86 ? -12.056 -5.083 3.403 1.00 97.44 86 THR A O 1
ATOM 660 N N . GLU A 1 87 ? -13.949 -5.504 2.284 1.00 97.81 87 GLU A N 1
ATOM 661 C CA . GLU A 1 87 ? -13.298 -6.311 1.252 1.00 97.81 87 GLU A CA 1
ATOM 662 C C . GLU A 1 87 ? -12.428 -5.393 0.381 1.00 97.81 87 GLU A C 1
ATOM 664 O O . GLU A 1 87 ? -12.852 -4.294 0.011 1.00 97.81 87 GLU A O 1
ATOM 669 N N . VAL A 1 88 ? -11.178 -5.796 0.146 1.00 97.69 88 VAL A N 1
ATOM 670 C CA . VAL A 1 88 ? -10.168 -4.982 -0.539 1.00 97.69 88 VAL A CA 1
ATOM 671 C C . VAL A 1 88 ? -9.525 -5.810 -1.636 1.00 97.69 88 VAL A C 1
ATOM 673 O O . VAL A 1 88 ? -8.957 -6.871 -1.367 1.00 97.69 88 VAL A O 1
ATOM 676 N N . LEU A 1 89 ? -9.536 -5.271 -2.852 1.00 97.81 89 LEU A N 1
ATOM 677 C CA . LEU A 1 89 ? -8.720 -5.758 -3.955 1.00 97.81 89 LEU A CA 1
ATOM 678 C C . LEU A 1 89 ? -7.470 -4.886 -4.043 1.00 97.81 89 LEU A C 1
ATOM 680 O O . LEU A 1 89 ? -7.559 -3.659 -4.075 1.00 97.81 89 LEU A O 1
ATOM 684 N N . PHE A 1 90 ? -6.292 -5.500 -4.084 1.00 96.69 90 PHE A N 1
ATOM 685 C CA . PHE A 1 90 ? -5.037 -4.763 -4.163 1.00 96.69 90 PHE A CA 1
ATOM 686 C C . PHE A 1 90 ? -4.009 -5.487 -5.027 1.00 96.69 90 PHE A C 1
ATOM 688 O O . PHE A 1 90 ? -3.955 -6.715 -5.079 1.00 96.69 90 PHE A O 1
ATOM 695 N N . MET A 1 91 ? -3.156 -4.707 -5.682 1.00 95.06 91 MET A N 1
ATOM 696 C CA . MET A 1 91 ? -1.979 -5.199 -6.382 1.00 95.06 91 MET A CA 1
ATOM 697 C C . MET A 1 91 ? -0.802 -5.243 -5.412 1.00 95.06 91 MET A C 1
ATOM 699 O O . MET A 1 91 ? -0.564 -4.284 -4.682 1.00 95.06 91 MET A O 1
ATOM 703 N N . LYS A 1 92 ? -0.039 -6.340 -5.424 1.00 95.19 92 LYS A N 1
ATOM 704 C CA . LYS A 1 92 ? 1.171 -6.509 -4.611 1.00 95.19 92 LYS A CA 1
ATOM 705 C C . LYS A 1 92 ? 2.372 -6.806 -5.498 1.00 95.19 92 LYS A C 1
ATOM 707 O O . LYS A 1 92 ? 2.370 -7.795 -6.225 1.00 95.19 92 LYS A O 1
ATOM 712 N N . ILE A 1 93 ? 3.423 -6.001 -5.375 1.00 89.75 93 ILE A N 1
ATOM 713 C CA . ILE A 1 93 ? 4.652 -6.143 -6.160 1.00 89.75 93 ILE A CA 1
ATOM 714 C C . ILE A 1 93 ? 5.823 -6.356 -5.209 1.00 89.75 93 ILE A C 1
ATOM 716 O O . ILE A 1 93 ? 6.167 -5.473 -4.431 1.00 89.75 93 ILE A O 1
ATOM 720 N N . LYS A 1 94 ? 6.452 -7.532 -5.259 1.00 88.31 94 LYS A N 1
ATOM 721 C CA . LYS A 1 94 ? 7.685 -7.788 -4.500 1.00 88.31 94 LYS A CA 1
ATOM 722 C C . LYS A 1 94 ? 8.864 -7.048 -5.125 1.00 88.31 94 LYS A C 1
ATOM 724 O O . LYS A 1 94 ? 8.957 -6.949 -6.347 1.00 88.31 94 LYS A O 1
ATOM 729 N N . ARG A 1 95 ? 9.827 -6.646 -4.299 1.00 84.50 95 ARG A N 1
ATOM 730 C CA . ARG A 1 95 ? 11.098 -6.048 -4.723 1.00 84.50 95 ARG A CA 1
ATOM 731 C C . ARG A 1 95 ? 11.802 -6.893 -5.773 1.00 84.50 95 ARG A C 1
ATOM 733 O O . ARG A 1 95 ? 12.283 -6.349 -6.756 1.00 84.50 95 ARG A O 1
ATOM 740 N N . SER A 1 96 ? 11.862 -8.211 -5.588 1.00 81.81 96 SER A N 1
ATOM 741 C CA . SER A 1 96 ? 12.496 -9.108 -6.560 1.00 81.81 96 SER A CA 1
ATOM 742 C C . SER A 1 96 ? 11.836 -9.023 -7.938 1.00 81.81 96 SER A C 1
ATOM 744 O O . SER A 1 96 ? 12.544 -8.947 -8.937 1.00 81.81 96 SER A O 1
ATOM 746 N N . MET A 1 97 ? 10.501 -8.960 -7.982 1.00 83.38 97 MET A N 1
ATOM 747 C CA . MET A 1 97 ? 9.737 -8.797 -9.221 1.00 83.38 97 MET A CA 1
ATOM 748 C C . MET A 1 97 ? 10.023 -7.439 -9.865 1.00 83.38 97 MET A C 1
ATOM 750 O O . MET A 1 97 ? 10.324 -7.375 -11.051 1.00 83.38 97 MET A O 1
ATOM 754 N N . TYR A 1 98 ? 10.000 -6.364 -9.073 1.00 82.56 98 TYR A N 1
ATOM 755 C CA . TYR A 1 98 ? 10.320 -5.020 -9.551 1.00 82.56 98 TYR A CA 1
ATOM 756 C C . TYR A 1 98 ? 11.737 -4.929 -10.132 1.00 82.56 98 TYR A C 1
ATOM 758 O O . TYR A 1 98 ? 11.926 -4.409 -11.228 1.00 82.56 98 TYR A O 1
ATOM 766 N N . LEU A 1 99 ? 12.741 -5.472 -9.435 1.00 81.44 99 LEU A N 1
ATOM 767 C CA . LEU A 1 99 ? 14.128 -5.451 -9.900 1.00 81.44 99 LEU A CA 1
ATOM 768 C C . LEU A 1 99 ? 14.326 -6.296 -11.162 1.00 81.44 99 LEU A C 1
ATOM 770 O O . LEU A 1 99 ? 15.043 -5.860 -12.061 1.00 81.44 99 LEU A O 1
ATOM 774 N N . ALA A 1 100 ? 13.687 -7.465 -11.252 1.00 80.19 100 ALA A N 1
ATOM 775 C CA . ALA A 1 100 ? 13.722 -8.292 -12.455 1.00 80.19 100 ALA A CA 1
ATOM 776 C C . ALA A 1 100 ? 13.086 -7.561 -13.649 1.00 80.19 100 ALA A C 1
ATOM 778 O O . ALA A 1 100 ? 13.712 -7.458 -14.702 1.00 80.19 100 ALA A O 1
ATOM 779 N N . ALA A 1 101 ? 11.900 -6.974 -13.457 1.00 79.50 101 ALA A N 1
ATOM 780 C CA . ALA A 1 101 ? 11.216 -6.182 -14.476 1.00 79.50 101 ALA A CA 1
ATOM 781 C C . ALA A 1 101 ? 12.065 -4.982 -14.925 1.00 79.50 101 ALA A C 1
ATOM 783 O O . ALA A 1 101 ? 12.293 -4.798 -16.115 1.00 79.50 101 ALA A O 1
ATOM 784 N N . ARG A 1 102 ? 12.624 -4.214 -13.981 1.00 76.00 102 ARG A N 1
ATOM 785 C CA . ARG A 1 102 ? 13.486 -3.061 -14.277 1.00 76.00 102 ARG A CA 1
ATOM 786 C C . ARG A 1 102 ? 14.736 -3.457 -15.068 1.00 76.00 102 ARG A C 1
ATOM 788 O O . ARG A 1 102 ? 15.111 -2.743 -15.994 1.00 76.00 102 ARG A O 1
ATOM 795 N N . ARG A 1 103 ? 15.384 -4.579 -14.726 1.00 73.19 103 ARG A N 1
ATOM 796 C CA . ARG A 1 103 ? 16.534 -5.104 -15.486 1.00 73.19 103 ARG A CA 1
ATOM 797 C C . ARG A 1 103 ? 16.128 -5.515 -16.895 1.00 73.19 103 ARG A C 1
ATOM 799 O O . ARG A 1 103 ? 16.799 -5.112 -17.838 1.00 73.19 103 ARG A O 1
ATOM 806 N N . ALA A 1 104 ? 15.021 -6.243 -17.041 1.00 75.12 104 ALA A N 1
ATOM 807 C CA . ALA A 1 104 ? 14.501 -6.639 -18.347 1.00 75.12 104 ALA A CA 1
ATOM 808 C C . ALA A 1 104 ? 14.223 -5.415 -19.239 1.00 75.12 104 ALA A C 1
ATOM 810 O O . ALA A 1 104 ? 14.685 -5.371 -20.377 1.00 75.12 104 ALA A O 1
ATOM 811 N N . THR A 1 105 ? 13.586 -4.371 -18.697 1.00 74.50 105 THR A N 1
ATOM 812 C CA . THR A 1 105 ? 13.321 -3.119 -19.424 1.00 74.50 105 THR A CA 1
ATOM 813 C C . THR A 1 105 ? 14.603 -2.397 -19.852 1.00 74.50 105 THR A C 1
ATOM 815 O O . THR A 1 105 ? 14.666 -1.844 -20.949 1.00 74.50 105 THR A O 1
ATOM 818 N N . LEU A 1 106 ? 15.642 -2.377 -19.009 1.00 68.81 106 LEU A N 1
ATOM 819 C CA . LEU A 1 106 ? 16.931 -1.767 -19.364 1.00 68.81 106 LEU A CA 1
ATOM 820 C C . LEU A 1 106 ? 17.656 -2.547 -20.471 1.00 68.81 106 LEU A C 1
ATOM 822 O O . LEU A 1 106 ? 18.257 -1.930 -21.348 1.00 68.81 106 LEU A O 1
ATOM 826 N N . LEU A 1 107 ? 17.566 -3.880 -20.457 1.00 64.31 107 LEU A N 1
ATOM 827 C CA . LEU A 1 107 ? 18.151 -4.745 -21.486 1.00 64.31 107 LEU A CA 1
ATOM 828 C C . LEU A 1 107 ? 17.436 -4.607 -22.839 1.00 64.31 107 LEU A C 1
ATOM 830 O O . LEU A 1 107 ? 18.074 -4.649 -23.888 1.00 64.31 107 LEU A O 1
ATOM 834 N N . GLU A 1 108 ? 16.117 -4.398 -22.839 1.00 64.44 108 GLU A N 1
ATOM 835 C CA . GLU A 1 108 ? 15.370 -4.122 -24.070 1.00 64.44 108 GLU A CA 1
ATOM 836 C C . GLU A 1 108 ? 15.767 -2.770 -24.684 1.00 64.44 108 GLU A C 1
ATOM 838 O O . GLU A 1 108 ? 15.921 -2.661 -25.903 1.00 64.44 108 GLU A O 1
ATOM 843 N N . LYS A 1 109 ? 16.011 -1.752 -23.845 1.00 60.16 109 LYS A N 1
ATOM 844 C CA . LYS A 1 109 ? 16.512 -0.447 -24.300 1.00 60.16 109 LYS A CA 1
ATOM 845 C C . LYS A 1 109 ? 17.919 -0.548 -24.897 1.00 60.16 109 LYS A C 1
ATOM 847 O O . LYS A 1 109 ? 18.133 -0.031 -25.989 1.00 60.16 109 LYS A O 1
ATOM 852 N N . SER A 1 110 ? 18.845 -1.265 -24.254 1.00 59.34 110 SER A N 1
ATOM 853 C CA . SER A 1 110 ? 20.219 -1.409 -24.764 1.00 59.34 110 SER A CA 1
ATOM 854 C C . SER A 1 110 ? 20.300 -2.232 -26.055 1.00 59.34 110 SER A C 1
ATOM 856 O O . SER A 1 110 ? 21.111 -1.933 -26.929 1.00 59.34 110 SER A O 1
ATOM 858 N N . LYS A 1 111 ? 19.412 -3.217 -26.245 1.00 57.50 111 LYS A N 1
ATOM 859 C CA . LYS A 1 111 ? 19.337 -4.004 -27.488 1.00 57.50 111 LYS A CA 1
ATOM 860 C C . LYS A 1 111 ? 18.855 -3.185 -28.694 1.00 57.50 111 LYS A C 1
ATOM 862 O O . LYS A 1 111 ? 19.141 -3.557 -29.830 1.00 57.50 111 LYS A O 1
ATOM 867 N N . LYS A 1 112 ? 18.153 -2.070 -28.462 1.00 55.25 112 LYS A N 1
ATOM 868 C CA . LYS A 1 112 ? 17.655 -1.171 -29.513 1.00 55.25 112 LYS A CA 1
ATOM 869 C C . LYS A 1 112 ? 18.673 -0.096 -29.933 1.00 55.25 112 LYS A C 1
ATOM 871 O O . LYS A 1 112 ? 18.487 0.499 -30.989 1.00 55.25 112 LYS A O 1
ATOM 876 N N . GLU A 1 113 ? 19.749 0.111 -29.164 1.00 53.12 113 GLU A N 1
ATOM 877 C CA . GLU A 1 113 ? 20.758 1.166 -29.403 1.00 53.12 113 GLU A CA 1
ATOM 878 C C . GLU A 1 113 ? 22.109 0.681 -29.980 1.00 53.12 113 GLU A C 1
ATOM 880 O O . GLU A 1 113 ? 22.912 1.508 -30.398 1.00 53.12 113 GLU A O 1
ATOM 885 N N . GLY A 1 114 ? 22.336 -0.630 -30.141 1.00 43.66 114 GLY A N 1
ATOM 886 C CA . GLY A 1 114 ? 23.409 -1.160 -31.001 1.00 43.66 114 GLY A CA 1
ATOM 887 C C . GLY A 1 114 ? 24.674 -1.689 -30.300 1.00 43.66 114 GLY A C 1
ATOM 888 O O . GLY A 1 114 ? 25.231 -1.092 -29.390 1.00 43.66 114 GLY A O 1
ATOM 889 N N . SER A 1 115 ? 25.097 -2.862 -30.786 1.00 47.25 115 SER A N 1
ATOM 890 C CA . SER A 1 115 ? 26.359 -3.611 -30.625 1.00 47.25 115 SER A CA 1
ATOM 891 C C . SER A 1 115 ? 27.532 -3.011 -29.817 1.00 47.25 115 SER A C 1
ATOM 893 O O . SER A 1 115 ? 28.229 -2.128 -30.309 1.00 47.25 115 SER A O 1
ATOM 895 N N . SER A 1 116 ? 27.908 -3.675 -28.716 1.00 36.31 116 SER A N 1
ATOM 896 C CA . SER A 1 116 ? 29.311 -4.027 -28.413 1.00 36.31 116 SER A CA 1
ATOM 897 C C . SER A 1 116 ? 29.400 -5.038 -27.262 1.00 36.31 116 SER A C 1
ATOM 899 O O . SER A 1 116 ? 28.705 -4.930 -26.257 1.00 36.31 116 SER A O 1
ATOM 901 N N . SER A 1 117 ? 30.255 -6.034 -27.463 1.00 44.69 117 SER A N 1
ATOM 902 C CA . SER A 1 117 ? 30.612 -7.177 -26.618 1.00 44.69 117 SER A CA 1
ATOM 903 C C . SER A 1 117 ? 30.966 -6.871 -25.154 1.00 44.69 117 SER A C 1
ATOM 905 O O . SER A 1 117 ? 31.672 -5.900 -24.899 1.00 44.69 117 SER A O 1
ATOM 907 N N . VAL A 1 118 ? 30.603 -7.804 -24.258 1.00 43.31 118 VAL A N 1
ATOM 908 C CA . VAL A 1 118 ? 31.407 -8.450 -23.181 1.00 43.31 118 VAL A CA 1
ATOM 909 C C . VAL A 1 118 ? 30.481 -8.792 -21.999 1.00 43.31 118 VAL A C 1
ATOM 911 O O . VAL A 1 118 ? 30.008 -7.900 -21.305 1.00 43.31 118 VAL A O 1
ATOM 914 N N . GLY A 1 119 ? 30.239 -10.091 -21.762 1.00 43.16 119 GLY A N 1
ATOM 915 C CA . GLY A 1 119 ? 29.607 -10.582 -20.523 1.00 43.16 119 GLY A CA 1
ATOM 916 C C . GLY A 1 119 ? 28.582 -11.720 -20.644 1.00 43.16 119 GLY A C 1
ATOM 917 O O . GLY A 1 119 ? 27.725 -11.807 -19.778 1.00 43.16 119 GLY A O 1
ATOM 918 N N . GLY A 1 120 ? 28.624 -12.564 -21.683 1.00 44.16 120 GLY A N 1
ATOM 919 C CA . GLY A 1 120 ? 27.546 -13.513 -22.026 1.00 44.16 120 GLY A CA 1
ATOM 920 C C . GLY A 1 120 ? 27.144 -14.548 -20.962 1.00 44.16 120 GLY A C 1
ATOM 921 O O . GLY A 1 120 ? 25.982 -14.925 -20.908 1.00 44.16 120 GLY A O 1
ATOM 922 N N . ASP A 1 121 ? 28.030 -14.956 -20.056 1.00 45.84 121 ASP A N 1
ATOM 923 C CA . ASP A 1 121 ? 27.793 -16.221 -19.337 1.00 45.84 121 ASP A CA 1
ATOM 924 C C . ASP A 1 121 ? 26.976 -16.097 -18.035 1.00 45.84 121 ASP A C 1
ATOM 926 O O . ASP A 1 121 ? 26.472 -17.092 -17.523 1.00 45.84 121 ASP A O 1
ATOM 930 N N . VAL A 1 122 ? 26.809 -14.888 -17.479 1.00 48.56 122 VAL A N 1
ATOM 931 C CA . VAL A 1 122 ? 26.064 -14.675 -16.212 1.00 48.56 122 VAL A CA 1
ATOM 932 C C . VAL A 1 122 ? 24.613 -14.246 -16.454 1.00 48.56 122 VAL A C 1
ATOM 934 O O . VAL A 1 122 ? 23.751 -14.445 -15.601 1.00 48.56 122 VAL A O 1
ATOM 937 N N . PHE A 1 123 ? 24.326 -13.662 -17.617 1.00 45.28 123 PHE A N 1
ATOM 938 C CA . PHE A 1 123 ? 23.010 -13.096 -17.921 1.00 45.28 123 PHE A CA 1
ATOM 939 C C . PHE A 1 123 ? 22.048 -14.121 -18.537 1.00 45.28 123 PHE A C 1
ATOM 941 O O . PHE A 1 123 ? 20.841 -14.019 -18.307 1.00 45.28 123 PHE A O 1
ATOM 948 N N . ASP A 1 124 ? 22.565 -15.134 -19.239 1.00 46.88 124 ASP A N 1
ATOM 949 C CA . ASP A 1 124 ? 21.749 -16.191 -19.852 1.00 46.88 124 ASP A CA 1
ATOM 950 C C . ASP A 1 124 ? 21.106 -17.118 -18.799 1.00 46.88 124 ASP A C 1
ATOM 952 O O . ASP A 1 124 ? 19.937 -17.480 -18.912 1.00 46.88 124 ASP A O 1
ATOM 956 N N . ASP A 1 125 ? 21.792 -17.395 -17.686 1.00 51.53 125 ASP A N 1
ATOM 957 C CA . ASP A 1 125 ? 21.264 -18.248 -16.604 1.00 51.53 125 ASP A CA 1
ATOM 958 C C . ASP A 1 125 ? 20.141 -17.559 -15.782 1.00 51.53 125 ASP A C 1
ATOM 960 O O . ASP A 1 125 ? 19.351 -18.191 -15.066 1.00 51.53 125 ASP A O 1
ATOM 964 N N . GLU A 1 126 ? 20.041 -16.228 -15.889 1.00 52.84 126 GLU A N 1
ATOM 965 C CA . GLU A 1 126 ? 18.957 -15.419 -15.318 1.00 52.84 126 GLU A CA 1
ATOM 966 C C . GLU A 1 126 ? 17.806 -15.221 -16.333 1.00 52.84 126 GLU A C 1
ATOM 968 O O . GLU A 1 126 ? 16.640 -15.157 -15.924 1.00 52.84 126 GLU A O 1
ATOM 973 N N . MET A 1 127 ? 18.096 -15.246 -17.646 1.00 48.09 127 MET A N 1
ATOM 974 C CA . MET A 1 127 ? 17.115 -15.226 -18.748 1.00 48.09 127 MET A CA 1
ATOM 975 C C . MET A 1 127 ? 16.138 -16.409 -18.667 1.00 48.09 127 MET A C 1
ATOM 977 O O . MET A 1 127 ? 14.928 -16.205 -18.786 1.00 48.09 127 MET A O 1
ATOM 981 N N . ASP A 1 128 ? 16.630 -17.616 -18.373 1.00 50.28 128 ASP A N 1
ATOM 982 C CA . ASP A 1 128 ? 15.807 -18.833 -18.257 1.00 50.28 128 ASP A CA 1
ATOM 983 C C . ASP A 1 128 ? 14.888 -18.855 -17.029 1.00 50.28 128 ASP A C 1
ATOM 985 O O . ASP A 1 128 ? 13.901 -19.597 -16.974 1.00 50.28 128 ASP A O 1
ATOM 989 N N . LYS A 1 129 ? 15.182 -18.024 -16.024 1.00 58.75 129 LYS A N 1
ATOM 990 C CA . LYS A 1 129 ? 14.326 -17.861 -14.842 1.00 58.75 129 LYS A CA 1
ATOM 991 C C . LYS A 1 129 ? 13.232 -16.830 -15.088 1.00 58.75 129 LYS A C 1
ATOM 993 O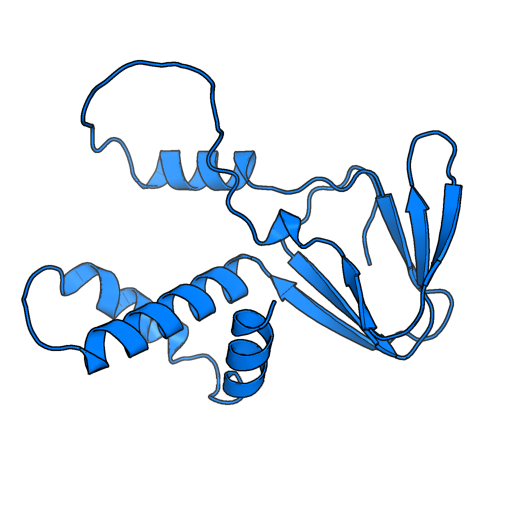 O . LYS A 1 129 ? 12.126 -17.007 -14.584 1.00 58.75 129 LYS A O 1
ATOM 998 N N . VAL A 1 130 ? 13.516 -15.782 -15.865 1.00 50.50 130 VAL A N 1
ATOM 999 C CA . VAL A 1 130 ? 12.550 -14.720 -16.197 1.00 50.50 130 VAL A CA 1
ATOM 1000 C C . VAL A 1 130 ? 11.586 -15.155 -17.308 1.00 50.50 130 VAL A C 1
ATOM 1002 O O . VAL A 1 130 ? 10.397 -14.852 -17.227 1.00 50.50 130 VAL A O 1
ATOM 1005 N N . SER A 1 131 ? 12.050 -15.931 -18.292 1.00 44.78 131 SER A N 1
ATOM 1006 C CA . SER A 1 131 ? 11.234 -16.458 -19.402 1.00 44.78 131 SER A CA 1
ATOM 1007 C C . SER A 1 131 ? 10.165 -17.468 -18.966 1.00 44.78 131 SER A C 1
ATOM 1009 O O . SER A 1 131 ? 9.187 -17.689 -19.680 1.00 44.78 131 SER A O 1
ATOM 1011 N N . ARG A 1 132 ? 10.306 -18.053 -17.770 1.00 52.28 132 ARG A N 1
ATOM 1012 C CA . ARG A 1 132 ? 9.302 -18.943 -17.164 1.00 52.28 132 ARG A CA 1
ATOM 1013 C C . ARG A 1 132 ? 8.104 -18.208 -16.566 1.00 52.28 132 ARG A C 1
ATOM 1015 O O . ARG A 1 132 ? 7.138 -18.865 -16.178 1.00 52.28 132 ARG A O 1
ATOM 1022 N N . PHE A 1 133 ? 8.135 -16.877 -16.483 1.00 45.28 133 PHE A N 1
ATOM 1023 C CA . PHE A 1 133 ? 6.970 -16.105 -16.065 1.00 45.28 133 PHE A CA 1
ATOM 1024 C C . PHE A 1 133 ? 6.117 -15.754 -17.292 1.00 45.28 133 PHE A C 1
ATOM 1026 O O . PHE A 1 133 ? 6.630 -15.150 -18.233 1.00 45.28 133 PHE A O 1
ATOM 1033 N N . PRO A 1 134 ? 4.823 -16.129 -17.313 1.00 34.97 134 PRO A N 1
ATOM 1034 C CA . PRO A 1 134 ? 3.964 -15.900 -18.463 1.00 34.97 134 PRO A CA 1
ATOM 1035 C C . PRO A 1 134 ? 3.895 -14.415 -18.842 1.00 34.97 134 PRO A C 1
ATOM 1037 O O . PRO A 1 134 ? 3.908 -13.514 -18.004 1.00 34.97 134 PRO A O 1
ATOM 1040 N N . VAL A 1 135 ? 3.788 -14.206 -20.152 1.00 44.38 135 VAL A N 1
ATOM 1041 C CA . VAL A 1 135 ? 3.878 -12.964 -20.940 1.00 44.38 135 VAL A CA 1
ATOM 1042 C C . VAL A 1 135 ? 2.799 -11.909 -20.589 1.00 44.38 135 VAL A C 1
ATOM 1044 O O . VAL A 1 135 ? 2.726 -10.840 -21.185 1.00 44.38 135 VAL A O 1
ATOM 1047 N N . THR A 1 136 ? 1.983 -12.140 -19.560 1.00 41.81 136 THR A N 1
ATOM 1048 C CA . THR A 1 136 ? 0.990 -11.196 -19.015 1.00 41.81 136 THR A CA 1
ATOM 1049 C C . THR A 1 136 ? 1.601 -9.990 -18.281 1.00 41.81 136 THR A C 1
ATOM 1051 O O . THR A 1 136 ? 0.876 -9.107 -17.830 1.00 41.81 136 THR A O 1
ATOM 1054 N N . ASN A 1 137 ? 2.931 -9.907 -18.188 1.00 46.09 137 ASN A N 1
ATOM 1055 C CA . ASN A 1 137 ? 3.648 -8.898 -17.406 1.00 46.09 137 ASN A CA 1
ATOM 1056 C C . ASN A 1 137 ? 3.836 -7.536 -18.096 1.00 46.09 137 ASN A C 1
ATOM 1058 O O . ASN A 1 137 ? 4.284 -6.607 -17.434 1.00 46.09 137 ASN A O 1
ATOM 1062 N N . TYR A 1 138 ? 3.484 -7.355 -19.374 1.00 48.16 138 TYR A N 1
ATOM 1063 C CA . TYR A 1 138 ? 3.699 -6.060 -20.042 1.00 48.16 138 TYR A CA 1
ATOM 1064 C C . TYR A 1 138 ? 2.931 -4.910 -19.380 1.00 48.16 138 TYR A C 1
ATOM 1066 O O . TYR A 1 138 ? 3.489 -3.833 -19.214 1.00 48.16 138 TYR A O 1
ATOM 1074 N N . LEU A 1 139 ? 1.697 -5.131 -18.912 1.00 46.97 139 LEU A N 1
ATOM 1075 C CA . LEU A 1 139 ? 0.928 -4.081 -18.232 1.00 46.97 139 LEU A CA 1
ATOM 1076 C C . LEU A 1 139 ? 1.548 -3.702 -16.874 1.00 46.97 139 LEU A C 1
ATOM 1078 O O . LEU A 1 139 ? 1.563 -2.531 -16.511 1.00 46.97 139 LEU A O 1
ATOM 1082 N N . ILE A 1 140 ? 2.117 -4.679 -16.160 1.00 49.78 140 ILE A N 1
ATOM 1083 C CA . ILE A 1 140 ? 2.845 -4.468 -14.898 1.00 49.78 140 ILE A CA 1
ATOM 1084 C C . ILE A 1 140 ? 4.169 -3.749 -15.163 1.00 49.78 140 ILE A C 1
ATOM 1086 O O . ILE A 1 140 ? 4.521 -2.839 -14.422 1.00 49.78 140 ILE A O 1
ATOM 1090 N N . VAL A 1 141 ? 4.872 -4.103 -16.241 1.00 47.84 141 VAL A N 1
ATOM 1091 C CA . VAL A 1 141 ? 6.098 -3.428 -16.680 1.00 47.84 141 VAL A CA 1
ATOM 1092 C C . VAL A 1 141 ? 5.806 -1.975 -17.062 1.00 47.84 141 VAL A C 1
ATOM 1094 O O . VAL A 1 141 ? 6.526 -1.092 -16.614 1.00 47.84 141 VAL A O 1
ATOM 1097 N N . TYR A 1 142 ? 4.730 -1.692 -17.802 1.00 53.69 142 TYR A N 1
ATOM 1098 C CA . TYR A 1 142 ? 4.328 -0.318 -18.127 1.00 53.69 142 TYR A CA 1
ATOM 1099 C C . TYR A 1 142 ? 3.919 0.482 -16.882 1.00 53.69 142 TYR A C 1
ATOM 1101 O O . TYR A 1 142 ? 4.349 1.624 -16.739 1.00 53.69 142 TYR A O 1
ATOM 1109 N N . LEU A 1 143 ? 3.156 -0.106 -15.952 1.00 50.50 143 LEU A N 1
ATOM 1110 C CA . LEU A 1 143 ? 2.772 0.572 -14.706 1.00 50.50 143 LEU A CA 1
ATOM 1111 C C . LEU A 1 143 ? 3.987 0.850 -13.800 1.00 50.50 143 LEU A C 1
ATOM 1113 O O . LEU A 1 143 ? 4.065 1.906 -13.184 1.00 50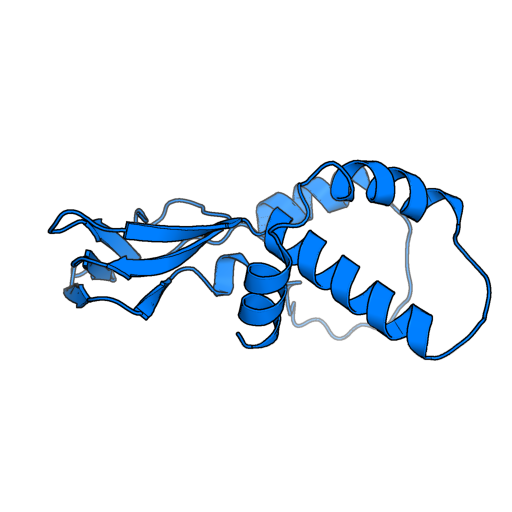.50 143 LEU A O 1
ATOM 1117 N N . LEU A 1 144 ? 4.955 -0.074 -13.751 1.00 46.94 144 LEU A N 1
ATOM 1118 C CA . LEU A 1 144 ? 6.205 0.057 -12.988 1.00 46.94 144 LEU A CA 1
ATOM 1119 C C . LEU A 1 144 ? 7.234 0.998 -13.625 1.00 46.94 144 LEU A C 1
ATOM 1121 O O . LEU A 1 144 ? 8.180 1.385 -12.951 1.00 46.94 144 LEU A O 1
ATOM 1125 N N . VAL A 1 145 ? 7.094 1.318 -14.913 1.00 46.44 145 VAL A N 1
ATOM 1126 C CA . VAL A 1 145 ? 7.926 2.315 -15.607 1.00 46.44 145 VAL A CA 1
ATOM 1127 C C . VAL A 1 145 ? 7.368 3.735 -15.425 1.00 46.44 145 VAL A C 1
ATOM 1129 O O . VAL A 1 145 ? 8.110 4.697 -15.611 1.00 46.44 145 VAL A O 1
ATOM 1132 N N . ILE A 1 146 ? 6.082 3.875 -15.077 1.00 43.38 146 ILE A N 1
ATOM 1133 C CA . ILE A 1 146 ? 5.411 5.169 -14.855 1.00 43.38 146 ILE A CA 1
ATOM 1134 C C . ILE A 1 146 ? 5.488 5.623 -13.383 1.00 43.38 146 ILE A C 1
ATOM 1136 O O . ILE A 1 146 ? 5.468 6.828 -13.135 1.00 43.38 146 ILE A O 1
ATOM 1140 N N . LEU A 1 147 ? 5.576 4.689 -12.426 1.00 44.31 147 LEU A N 1
ATOM 1141 C CA 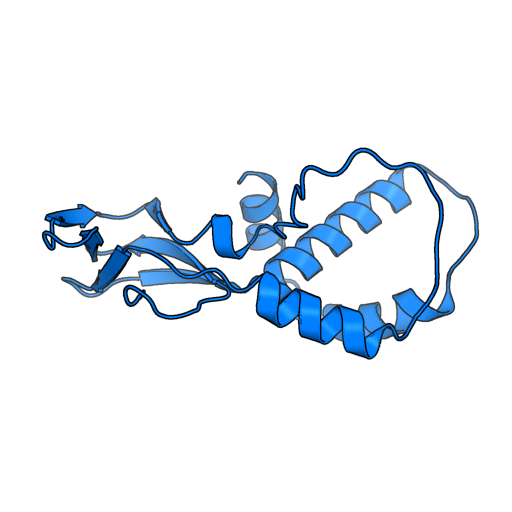. LEU A 1 147 ? 5.857 4.974 -11.007 1.00 44.31 147 LEU A CA 1
ATOM 1142 C C . LEU A 1 147 ? 7.347 5.245 -10.764 1.00 44.31 147 LEU A C 1
ATOM 1144 O O . LEU A 1 147 ? 7.638 6.151 -9.952 1.00 44.31 147 LEU A O 1
#

Sequence (147 aa):
IYEQGKPVDYFVLILEGRVEVTVGRENLKFESGPFTYFGSQALSQNVGVAESPTTGSQPLGSLQSVNLDSKIRATFVPDYGVRAVTEVLFMKIKRSMYLAARRATLLEKSKKEGSSSVGGDVFDDEMDKVSRFPVTNYLIVYLLVIL

Radius of gyration: 19.03 Å; chains: 1; bounding box: 53×30×50 Å

Foldseek 3Di:
DFDAQDWDQKKKFWAAAKKWKFADPVRDIDMDGHRDMDDPLSQDQCPDPPPDDDDDDDDDDDPPVCVVVSVVVSTDGDRMGMGGPDDTDMDMGGNVNLVLLVVVVVVVVVVVVDDDDDDPPPVVVVVVVVVPDDPPCPVVSVVSVVD

InterPro domains:
  IPR000595 Cyclic nucleotide-binding domain [PS50042] (1-43)
  IPR014710 RmlC-like jelly roll fold [G3DSA:2.60.120.10] (1-112)
  IPR018490 Cyclic nucleotide-binding domain superfamily [SSF51206] (1-95)
  IPR045095 Ancient conserved domain protein family [PTHR12064] (1-116)
  IPR061271 Metal transporter CNNM-like, C-terminal CNBH domain [PF25562] (1-107)

Organism: Lygus hesperus (NCBI:txid30085)

Secondary structure (DSSP, 8-state):
-B-TT--B-EEEEEEES-EEEEETTTTEEEEE-TT-EE-GGGTS------------------HHHHHHHHHHHT-B--SEEEEESS--EEEEEEHHHHHHHHHHHHHHHHHHH------HHHHHHHHHHHTTS-GGGHHHHHHHHH-